Protein AF-A0A940LD48-F1 (afdb_monomer_lite)

pLDDT: mean 77.43, std 10.36, range [52.34, 91.88]

Foldseek 3Di:
DVVVVVVVVVVVVVVVVVVPDDDDDFDWDKDWDCVCVVQQWTKIKIWTDHDQKIKIKMWTAGHWDWDWDDDPNDIDIDTGTDTDIDIDMDGHPD

Sequence (94 aa):
MKKTGLLLSLLIACCAVFAQSGTTNPNIGIKWAPTGIVFGNISLQGEYNFGKNSLTAKIGFPFSKHQTFKFDDKDADFSMKAMSFLAGYRTYLS

Radius of gyration: 18.95 Å; chains: 1; bounding box: 42×34×52 Å

Structure (mmCIF, N/CA/C/O backbone):
data_AF-A0A940LD48-F1
#
_entry.id   AF-A0A940LD48-F1
#
loop_
_atom_site.group_PDB
_atom_site.id
_atom_site.type_symbol
_atom_site.label_atom_id
_atom_site.label_alt_id
_atom_site.label_comp_id
_atom_site.label_asym_id
_atom_site.label_entity_id
_atom_site.label_seq_id
_atom_site.pdbx_PDB_ins_code
_atom_site.Cartn_x
_atom_site.Cartn_y
_atom_site.Cartn_z
_atom_site.occupancy
_atom_site.B_iso_or_equiv
_atom_site.auth_seq_id
_atom_site.auth_comp_id
_atom_site.auth_asym_id
_atom_site.auth_atom_id
_atom_site.pdbx_PDB_model_num
ATOM 1 N N . MET A 1 1 ? 21.975 -25.562 -0.407 1.00 54.72 1 MET A N 1
ATOM 2 C CA . MET A 1 1 ? 20.810 -24.841 -0.976 1.00 54.72 1 MET A CA 1
ATOM 3 C C . MET A 1 1 ? 19.446 -25.322 -0.460 1.00 54.72 1 MET A C 1
ATOM 5 O O . MET A 1 1 ? 18.559 -24.496 -0.341 1.00 54.72 1 MET A O 1
ATOM 9 N N . LYS A 1 2 ? 19.237 -26.603 -0.100 1.00 58.22 2 LYS A N 1
ATOM 10 C CA . LYS A 1 2 ? 17.926 -27.076 0.417 1.00 58.22 2 LYS A CA 1
ATOM 11 C C . LYS A 1 2 ? 17.574 -26.574 1.834 1.00 58.22 2 LYS A C 1
ATOM 13 O O . LYS A 1 2 ? 16.418 -26.295 2.119 1.00 58.22 2 LYS A O 1
ATOM 18 N N . LYS A 1 3 ? 18.574 -26.412 2.713 1.00 65.12 3 LYS A N 1
ATOM 19 C CA . LYS A 1 3 ? 18.378 -25.999 4.120 1.00 65.12 3 LYS A CA 1
ATOM 20 C C . LYS A 1 3 ? 17.965 -24.528 4.279 1.00 65.12 3 LYS A C 1
ATOM 22 O O . LYS A 1 3 ? 17.215 -24.203 5.189 1.00 65.12 3 LYS A O 1
ATOM 27 N N . THR A 1 4 ? 18.416 -23.656 3.377 1.00 75.50 4 THR A N 1
ATOM 28 C CA . THR A 1 4 ? 18.083 -22.223 3.377 1.00 75.50 4 THR A CA 1
ATOM 29 C C . THR A 1 4 ? 16.636 -21.968 2.963 1.00 75.50 4 THR A C 1
ATOM 31 O O . THR A 1 4 ? 15.985 -21.118 3.558 1.00 75.50 4 THR A O 1
ATOM 34 N N . GLY A 1 5 ? 16.105 -22.746 2.011 1.00 75.38 5 GLY A N 1
ATOM 35 C CA . GLY A 1 5 ? 14.688 -22.677 1.636 1.00 75.38 5 GLY A CA 1
ATOM 36 C C . GLY A 1 5 ? 13.763 -23.062 2.792 1.00 75.38 5 GLY A C 1
ATOM 37 O O . GLY A 1 5 ? 12.800 -22.354 3.057 1.00 75.38 5 GLY A O 1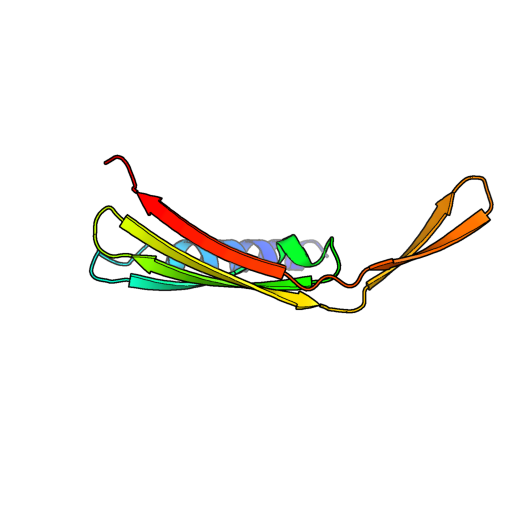
ATOM 38 N N . LEU A 1 6 ? 14.119 -24.120 3.533 1.00 78.50 6 LEU A N 1
ATOM 39 C CA . LEU A 1 6 ? 13.351 -24.583 4.691 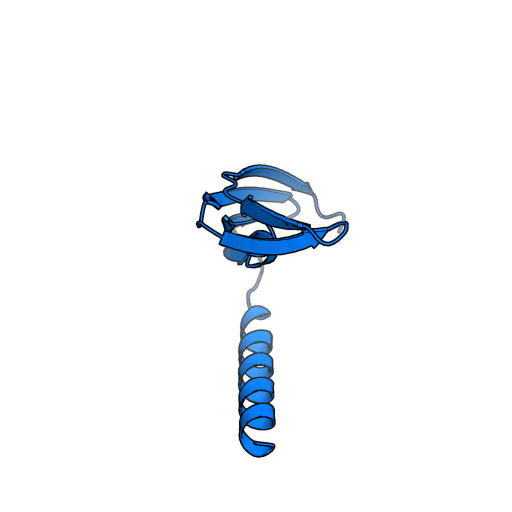1.00 78.50 6 LEU A CA 1
ATOM 40 C C . LEU A 1 6 ? 13.306 -23.535 5.818 1.00 78.50 6 LEU A C 1
ATOM 42 O O . LEU A 1 6 ? 12.247 -23.280 6.387 1.00 78.50 6 LEU A O 1
ATOM 46 N N . LEU A 1 7 ? 14.441 -22.886 6.093 1.00 78.62 7 LEU A N 1
ATOM 47 C CA . LEU A 1 7 ? 14.558 -21.806 7.080 1.00 78.62 7 LEU A CA 1
ATOM 48 C C . LEU A 1 7 ? 13.716 -20.581 6.699 1.00 78.62 7 LEU A C 1
ATOM 50 O O . LEU A 1 7 ? 13.023 -20.023 7.547 1.00 78.62 7 LEU A O 1
ATOM 54 N N . LEU A 1 8 ? 13.724 -20.205 5.417 1.00 79.56 8 LEU A N 1
ATOM 55 C CA . LEU A 1 8 ? 12.934 -19.084 4.911 1.00 79.56 8 LEU A CA 1
ATOM 56 C C . LEU A 1 8 ? 11.426 -19.369 4.996 1.00 79.56 8 LEU A C 1
ATOM 58 O O . LEU A 1 8 ? 10.663 -18.506 5.424 1.00 79.56 8 LEU A O 1
ATOM 62 N N . SER A 1 9 ? 10.996 -20.590 4.661 1.00 77.50 9 SER A N 1
ATOM 63 C CA . SER A 1 9 ? 9.593 -20.995 4.822 1.00 77.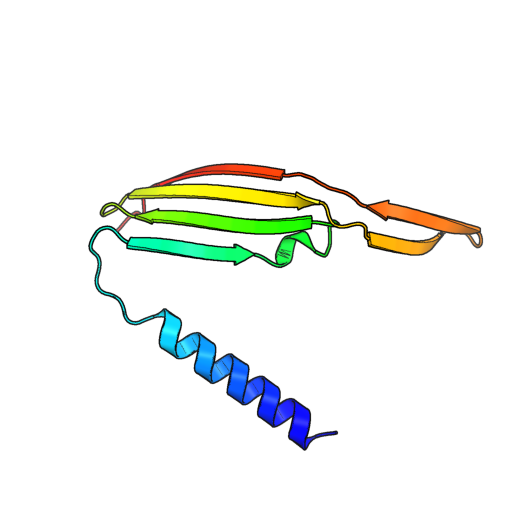50 9 SER A CA 1
ATOM 64 C C . SER A 1 9 ? 9.150 -21.030 6.286 1.00 77.50 9 SER A C 1
ATOM 66 O O . SER A 1 9 ? 8.026 -20.632 6.584 1.00 77.50 9 SER A O 1
ATOM 68 N N . LEU A 1 10 ? 10.029 -21.443 7.208 1.00 78.44 10 LEU A N 1
ATOM 69 C CA . LEU A 1 10 ? 9.731 -21.447 8.644 1.00 78.44 10 LEU A CA 1
ATOM 70 C C . LEU A 1 10 ? 9.567 -20.022 9.189 1.00 78.44 10 LEU A C 1
ATOM 72 O O . LEU A 1 10 ? 8.650 -19.756 9.962 1.00 78.44 10 LEU A O 1
ATOM 76 N N . LEU A 1 11 ? 10.421 -19.097 8.741 1.00 77.44 11 LEU A N 1
ATOM 77 C CA . LEU A 1 11 ? 10.358 -17.686 9.120 1.00 77.44 11 LEU A CA 1
ATOM 78 C C . LEU A 1 11 ? 9.035 -17.042 8.672 1.00 77.44 11 LEU A C 1
ATOM 80 O O . LEU A 1 11 ? 8.373 -16.375 9.465 1.00 77.44 11 LEU A O 1
ATOM 84 N N . ILE A 1 12 ? 8.616 -17.291 7.426 1.00 77.00 12 ILE A N 1
ATOM 85 C CA . ILE A 1 12 ? 7.349 -16.778 6.878 1.00 77.00 12 ILE A CA 1
ATOM 86 C C . ILE A 1 12 ? 6.150 -17.343 7.651 1.00 77.00 12 ILE A C 1
ATOM 88 O O . ILE A 1 12 ? 5.231 -16.595 7.988 1.00 77.00 12 ILE A O 1
ATOM 92 N N . ALA A 1 13 ? 6.172 -18.640 7.972 1.00 72.25 13 ALA A N 1
ATOM 93 C CA . ALA A 1 13 ? 5.113 -19.282 8.745 1.00 72.25 13 ALA A CA 1
ATOM 94 C C . ALA A 1 13 ? 4.996 -18.691 10.162 1.00 72.25 13 ALA A C 1
ATOM 96 O O . ALA A 1 13 ? 3.888 -18.392 10.604 1.00 72.25 13 ALA A O 1
ATOM 97 N N . CYS A 1 14 ? 6.117 -18.443 10.848 1.00 67.81 14 CYS A N 1
ATOM 98 C CA . CYS A 1 14 ? 6.111 -17.795 12.161 1.00 67.81 14 CYS A CA 1
ATOM 99 C C . CYS A 1 14 ? 5.520 -16.379 12.112 1.00 67.81 14 CYS A C 1
ATOM 101 O O . CYS A 1 14 ? 4.685 -16.044 12.949 1.00 67.81 14 CYS A O 1
ATOM 103 N N . CYS A 1 15 ? 5.887 -15.557 11.125 1.00 65.75 15 CYS A N 1
ATOM 104 C CA . CYS A 1 15 ? 5.357 -14.194 11.005 1.00 65.75 15 CYS A CA 1
ATOM 105 C C . CYS A 1 15 ? 3.841 -14.151 10.740 1.00 65.75 15 CYS A C 1
ATOM 107 O O . CYS A 1 15 ? 3.177 -13.209 11.171 1.00 65.75 15 CYS A O 1
ATOM 109 N N . ALA A 1 16 ? 3.280 -15.159 10.063 1.00 62.59 16 ALA A N 1
ATOM 110 C CA . ALA A 1 16 ? 1.850 -15.219 9.761 1.00 62.59 16 ALA A CA 1
ATOM 111 C C . ALA A 1 16 ? 0.976 -15.495 11.001 1.00 62.59 16 ALA A C 1
ATOM 113 O O . ALA A 1 16 ? -0.147 -14.998 11.078 1.00 62.59 16 ALA A O 1
ATOM 114 N N . VAL A 1 17 ? 1.487 -16.246 11.985 1.00 60.81 17 VAL A N 1
ATOM 115 C CA . VAL A 1 17 ? 0.731 -16.620 13.197 1.00 60.81 17 VAL A CA 1
ATOM 116 C C . VAL A 1 17 ? 0.568 -15.434 14.155 1.00 60.81 17 VAL A C 1
ATOM 118 O O . VAL A 1 17 ? -0.503 -15.246 14.729 1.00 60.81 17 VAL A O 1
ATOM 121 N N . PHE A 1 18 ? 1.581 -14.571 14.277 1.00 56.69 18 PHE A N 1
ATOM 122 C CA . PHE A 1 18 ? 1.517 -13.385 15.144 1.00 56.69 18 PHE A CA 1
ATOM 123 C C . PHE A 1 18 ? 0.570 -12.285 14.636 1.00 56.69 18 PHE A C 1
ATOM 125 O O . PHE A 1 18 ? 0.244 -11.368 15.385 1.00 56.69 18 PHE A O 1
ATOM 132 N N . ALA A 1 19 ? 0.091 -12.369 13.392 1.00 59.16 19 ALA A N 1
ATOM 133 C CA . ALA A 1 19 ? -0.781 -11.354 12.805 1.00 59.16 19 ALA A CA 1
ATOM 134 C C . ALA A 1 19 ? -2.269 -11.492 13.193 1.00 59.16 19 ALA A C 1
ATOM 136 O O . ALA A 1 19 ? -3.043 -10.581 12.905 1.00 59.16 19 ALA A O 1
ATOM 137 N N . GLN A 1 20 ? -2.693 -12.606 13.809 1.00 57.22 20 GLN A N 1
ATOM 138 C CA . GLN A 1 20 ? -4.123 -12.925 13.988 1.00 57.22 20 GLN A CA 1
ATOM 139 C C . GLN A 1 20 ? -4.669 -12.772 15.416 1.00 57.22 20 GLN A C 1
ATOM 141 O O . GLN A 1 20 ? -5.868 -12.938 15.625 1.00 57.22 20 GLN A O 1
ATOM 146 N N . SER A 1 21 ? -3.842 -12.431 16.405 1.00 52.34 21 SER A N 1
ATOM 147 C CA . SER A 1 21 ? -4.297 -12.319 17.797 1.00 52.34 21 SER A CA 1
ATOM 148 C C . SER A 1 21 ? -4.465 -10.858 18.219 1.00 52.34 21 SER A C 1
ATOM 150 O O . SER A 1 21 ? -3.548 -10.262 18.780 1.00 52.34 21 SER A O 1
ATOM 152 N N . GLY A 1 22 ? -5.644 -10.280 17.977 1.00 56.28 22 GLY A N 1
ATOM 153 C CA . GLY A 1 22 ? -5.999 -8.955 18.493 1.00 56.28 22 GLY A CA 1
ATOM 154 C C . GLY A 1 22 ? -7.500 -8.687 18.450 1.00 56.28 22 GLY A C 1
ATOM 155 O O . GLY A 1 22 ? -8.068 -8.460 17.385 1.00 56.28 22 GLY A O 1
ATOM 156 N N . THR A 1 23 ? -8.135 -8.721 19.619 1.00 54.94 23 THR A N 1
ATOM 157 C CA . THR A 1 23 ? -9.551 -8.423 19.853 1.00 54.94 23 THR A CA 1
ATOM 158 C C . THR A 1 23 ? -9.935 -7.003 19.415 1.00 54.94 23 THR A C 1
ATOM 160 O O . THR A 1 23 ? -9.213 -6.030 19.619 1.00 54.94 23 THR A O 1
ATOM 163 N N . THR A 1 24 ? -11.112 -6.909 18.797 1.00 58.06 24 THR A N 1
ATOM 164 C CA . THR A 1 24 ? -11.752 -5.741 18.177 1.00 58.06 24 THR A CA 1
ATOM 165 C C . THR A 1 24 ? -12.088 -4.612 19.163 1.00 58.06 24 THR A C 1
ATOM 167 O O . THR A 1 24 ? -13.107 -4.645 19.844 1.00 58.06 24 THR A O 1
ATOM 170 N N . ASN A 1 25 ? -11.242 -3.586 19.174 1.00 55.56 25 ASN A N 1
ATOM 171 C CA . ASN A 1 25 ? -11.457 -2.196 19.612 1.00 55.56 25 ASN A CA 1
ATOM 172 C C . ASN A 1 25 ? -10.549 -1.318 18.728 1.00 55.56 25 ASN A C 1
ATOM 174 O O . ASN A 1 25 ? -9.622 -1.900 18.158 1.00 55.56 25 ASN A O 1
ATOM 178 N N . PRO A 1 26 ? -10.820 -0.009 18.506 1.00 58.97 26 PRO A N 1
ATOM 179 C CA . PRO A 1 26 ? -10.411 0.691 17.289 1.00 58.97 26 PRO A CA 1
ATOM 180 C C . PRO A 1 26 ? -8.968 0.393 16.903 1.00 58.97 26 PRO A C 1
ATOM 182 O O . PRO A 1 26 ? -8.022 0.789 17.579 1.00 58.97 26 PRO A O 1
ATOM 185 N N . ASN A 1 27 ? -8.830 -0.403 15.846 1.00 73.81 27 ASN A N 1
ATOM 186 C CA . ASN A 1 27 ? -7.572 -1.043 15.509 1.00 73.81 27 ASN A CA 1
ATOM 187 C C . ASN A 1 27 ? -6.975 -0.287 14.328 1.00 73.81 27 ASN A C 1
ATOM 189 O O . ASN A 1 27 ? -7.529 -0.324 13.221 1.00 73.81 27 ASN A O 1
ATOM 193 N N . ILE A 1 28 ? -5.890 0.437 14.603 1.00 81.81 28 ILE A N 1
ATOM 194 C CA . ILE A 1 28 ? -5.053 1.066 13.587 1.00 81.81 2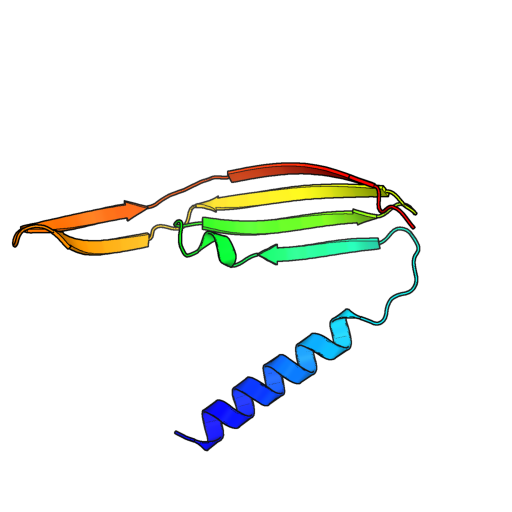8 ILE A CA 1
ATOM 195 C C . ILE A 1 28 ? -4.058 0.012 13.111 1.00 81.81 28 ILE A C 1
ATOM 197 O O . ILE A 1 28 ? -3.126 -0.352 13.824 1.00 81.81 28 ILE A O 1
ATOM 201 N N . GLY A 1 29 ? -4.253 -0.463 11.886 1.00 81.50 29 GLY A N 1
ATOM 202 C CA . GLY A 1 29 ? -3.329 -1.362 11.213 1.00 81.50 29 GLY A CA 1
ATOM 203 C C . GLY A 1 29 ? -2.484 -0.606 10.199 1.00 81.50 29 GLY A C 1
ATOM 204 O O . GLY A 1 29 ? -3.026 0.083 9.338 1.00 81.50 29 GLY A O 1
ATOM 205 N N . ILE A 1 30 ? -1.165 -0.777 10.251 1.00 83.69 30 ILE A N 1
ATOM 206 C CA . ILE A 1 30 ? -0.260 -0.352 9.179 1.00 83.69 30 ILE A CA 1
ATOM 207 C C . ILE A 1 30 ? 0.210 -1.604 8.442 1.00 83.69 30 ILE A C 1
ATOM 209 O O . ILE A 1 30 ? 0.777 -2.520 9.033 1.00 83.69 30 ILE A O 1
ATOM 213 N N . LYS A 1 31 ? -0.046 -1.650 7.137 1.00 85.31 31 LYS A N 1
ATOM 214 C CA . LYS A 1 31 ? 0.260 -2.760 6.238 1.00 85.31 31 LYS A CA 1
ATOM 215 C C . LYS A 1 31 ? 1.221 -2.266 5.164 1.00 85.31 31 LYS A C 1
ATOM 217 O O . LYS A 1 31 ? 0.937 -1.308 4.447 1.00 85.31 31 LYS A O 1
ATOM 222 N N . TRP A 1 32 ? 2.362 -2.929 5.029 1.00 83.50 32 TRP A N 1
ATOM 223 C CA . TRP A 1 32 ? 3.225 -2.759 3.865 1.00 83.50 32 TRP A CA 1
ATOM 224 C C . TRP A 1 32 ? 2.654 -3.601 2.716 1.00 83.50 32 TRP A C 1
ATOM 226 O O . TRP A 1 32 ? 2.246 -4.744 2.914 1.00 83.50 32 TRP A O 1
ATOM 236 N N . ALA A 1 33 ? 2.576 -3.032 1.515 1.00 77.75 33 ALA A N 1
ATOM 237 C CA . ALA A 1 33 ? 2.008 -3.687 0.343 1.00 77.75 33 ALA A CA 1
ATOM 238 C C . ALA A 1 33 ? 3.054 -3.720 -0.789 1.00 77.75 33 ALA A C 1
ATOM 240 O O . ALA A 1 33 ? 3.197 -2.742 -1.535 1.00 77.75 33 ALA A O 1
ATOM 241 N N . PRO A 1 34 ? 3.784 -4.843 -0.952 1.00 73.25 34 PRO A N 1
ATOM 242 C CA . PRO A 1 34 ? 4.836 -4.977 -1.963 1.00 73.25 34 PRO A CA 1
ATOM 243 C C . PRO A 1 34 ? 4.292 -5.181 -3.377 1.00 73.25 34 PRO A C 1
ATOM 245 O O . PRO A 1 34 ? 5.054 -5.171 -4.337 1.00 73.25 34 PRO A O 1
ATOM 248 N N . THR A 1 35 ? 2.975 -5.342 -3.535 1.00 73.25 35 THR A N 1
ATOM 249 C CA . THR A 1 35 ? 2.324 -5.550 -4.837 1.00 73.25 35 THR A CA 1
ATOM 250 C C . THR A 1 35 ? 2.594 -4.411 -5.825 1.00 73.25 35 THR A C 1
ATOM 252 O O . THR A 1 35 ? 2.529 -4.614 -7.032 1.00 73.25 35 THR A O 1
ATOM 255 N N . GLY A 1 36 ? 2.922 -3.217 -5.324 1.00 71.62 36 GLY A N 1
ATOM 256 C CA . GLY A 1 36 ? 3.310 -2.067 -6.134 1.00 71.62 36 GLY A CA 1
ATOM 257 C C . GLY A 1 36 ? 4.673 -2.190 -6.819 1.00 71.62 36 GLY A C 1
ATOM 258 O O . GLY A 1 36 ? 4.903 -1.511 -7.819 1.00 71.62 36 GLY A O 1
ATOM 259 N N . ILE A 1 37 ?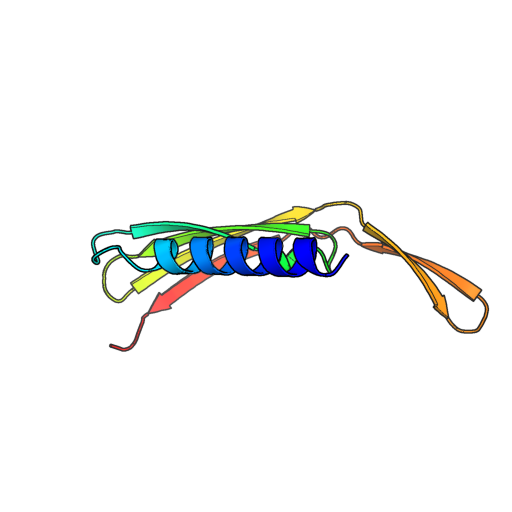 5.572 -3.055 -6.325 1.00 79.50 37 ILE A N 1
ATOM 260 C CA . ILE A 1 37 ? 6.971 -3.125 -6.789 1.00 79.50 37 ILE A CA 1
ATOM 261 C C . ILE A 1 37 ? 7.021 -3.542 -8.259 1.00 79.50 37 ILE A C 1
ATOM 263 O O . ILE A 1 37 ? 7.826 -3.025 -9.033 1.00 79.50 37 ILE A O 1
ATOM 267 N N . VAL A 1 38 ? 6.100 -4.421 -8.665 1.00 75.38 38 VAL A N 1
ATOM 268 C CA . VAL A 1 38 ? 5.919 -4.833 -10.064 1.00 75.38 38 VAL A CA 1
ATOM 269 C C . VAL A 1 38 ? 5.711 -3.619 -10.973 1.00 75.38 38 VAL A C 1
ATOM 271 O O . VAL A 1 38 ? 6.272 -3.581 -12.066 1.00 75.38 38 VAL A O 1
ATOM 274 N N . PHE A 1 39 ? 4.986 -2.614 -10.479 1.00 75.94 39 PHE A N 1
ATOM 275 C CA . PHE A 1 39 ? 4.622 -1.381 -11.174 1.00 75.94 39 PHE A CA 1
ATOM 276 C C . PHE A 1 39 ? 5.545 -0.191 -10.846 1.00 75.94 39 PHE A C 1
ATOM 278 O O . PHE A 1 39 ? 5.189 0.952 -11.128 1.00 75.94 39 PHE A O 1
ATOM 285 N N . GLY A 1 40 ? 6.713 -0.424 -10.235 1.00 78.06 40 GLY A N 1
ATOM 286 C CA . GLY A 1 40 ? 7.668 0.644 -9.912 1.00 78.06 40 GLY A CA 1
ATOM 287 C C . GLY A 1 40 ? 7.233 1.536 -8.744 1.00 78.06 40 GLY A C 1
ATOM 288 O O . GLY A 1 40 ? 7.467 2.748 -8.762 1.00 78.06 40 GLY A O 1
ATOM 289 N N . ASN A 1 41 ? 6.557 0.972 -7.736 1.00 84.00 41 ASN A N 1
ATOM 290 C CA . ASN A 1 41 ? 6.231 1.691 -6.505 1.00 84.00 41 ASN A CA 1
ATOM 291 C C . ASN A 1 41 ? 6.290 0.815 -5.247 1.00 84.00 41 ASN A C 1
ATOM 293 O O . ASN A 1 41 ? 6.112 -0.394 -5.295 1.00 84.00 41 ASN A O 1
ATOM 297 N N . ILE A 1 42 ? 6.536 1.424 -4.094 1.00 86.06 42 ILE A N 1
ATOM 298 C CA . ILE A 1 42 ? 6.437 0.773 -2.786 1.00 86.06 42 ILE A CA 1
ATOM 299 C C . ILE A 1 42 ? 5.265 1.412 -2.069 1.00 86.06 42 ILE A C 1
ATOM 301 O O . ILE A 1 42 ? 5.212 2.635 -1.951 1.00 86.06 42 ILE A O 1
ATOM 305 N N . SER A 1 43 ? 4.322 0.599 -1.596 1.00 87.00 43 SER A N 1
ATOM 306 C CA . SER A 1 43 ? 3.093 1.123 -1.011 1.00 87.00 43 SER A CA 1
ATOM 307 C C . SER A 1 43 ? 2.927 0.788 0.463 1.00 87.00 43 SER A C 1
ATOM 309 O O . SER A 1 43 ? 3.195 -0.332 0.898 1.00 87.00 43 SER A O 1
ATOM 311 N N . LEU A 1 44 ? 2.468 1.781 1.219 1.00 88.69 44 LEU A N 1
ATOM 312 C CA . LEU A 1 44 ? 2.108 1.695 2.626 1.00 88.69 44 LEU A CA 1
ATOM 313 C C . LEU A 1 44 ? 0.609 1.956 2.755 1.00 88.69 44 LEU A C 1
ATOM 315 O O . LEU A 1 44 ? 0.085 2.884 2.141 1.00 88.69 44 LEU A O 1
ATOM 319 N N . GLN A 1 45 ? -0.081 1.136 3.534 1.00 88.62 45 GLN A N 1
ATOM 320 C CA . GLN A 1 45 ? -1.518 1.215 3.747 1.00 88.62 45 GLN A CA 1
ATOM 321 C C . GLN A 1 45 ? -1.819 1.302 5.242 1.00 88.62 45 GLN A C 1
ATOM 323 O O . GLN A 1 45 ? -1.452 0.410 5.995 1.00 88.62 45 GLN A O 1
ATOM 328 N N . GLY A 1 46 ? -2.503 2.357 5.663 1.00 88.94 46 GLY A N 1
ATOM 329 C CA . GLY A 1 46 ? -3.138 2.459 6.970 1.00 88.94 46 GLY A CA 1
ATOM 330 C C . GLY A 1 46 ? -4.608 2.058 6.881 1.00 88.94 46 GLY A C 1
ATOM 331 O O . GLY A 1 46 ? -5.302 2.442 5.939 1.00 88.94 46 GLY A O 1
ATOM 332 N N . GLU A 1 47 ? -5.091 1.304 7.859 1.00 87.31 47 GLU A N 1
ATOM 333 C CA . GLU A 1 47 ? -6.502 0.965 8.026 1.00 87.31 47 GLU A CA 1
ATOM 334 C C . GLU A 1 47 ? -6.933 1.292 9.458 1.00 87.31 47 GLU A C 1
ATOM 336 O O . GLU A 1 47 ? -6.292 0.865 10.415 1.00 87.31 47 GLU A O 1
ATOM 341 N N . TYR A 1 48 ? -8.012 2.055 9.599 1.00 87.62 48 TYR A N 1
ATOM 342 C CA . TYR A 1 48 ? -8.647 2.395 10.864 1.00 87.62 48 TYR A CA 1
ATOM 343 C C . TYR A 1 48 ? -10.002 1.698 10.948 1.00 87.62 48 TYR A C 1
ATOM 345 O O . TYR A 1 48 ? -10.911 2.007 10.176 1.00 87.62 48 TYR A O 1
ATOM 353 N N . ASN A 1 49 ? -10.135 0.754 11.876 1.00 85.12 49 ASN A N 1
ATOM 354 C CA . ASN A 1 49 ? -11.359 -0.022 12.077 1.00 85.12 49 ASN A CA 1
ATOM 355 C C . ASN A 1 49 ? -12.166 0.545 13.248 1.00 85.12 49 ASN A C 1
ATOM 357 O O . ASN A 1 49 ? -11.609 0.744 14.322 1.00 85.12 49 ASN A O 1
ATOM 361 N N . PHE A 1 50 ? -13.472 0.748 13.078 1.00 87.25 50 PHE A N 1
ATOM 362 C CA . PHE A 1 50 ? -14.374 1.285 14.108 1.00 87.25 50 PHE A CA 1
ATOM 363 C C . PHE A 1 50 ? -15.688 0.492 14.162 1.00 87.25 50 PHE A C 1
ATOM 365 O O . PHE A 1 50 ? -16.781 1.000 13.918 1.00 87.25 50 PHE A O 1
ATOM 372 N N . GLY A 1 51 ? -15.573 -0.800 14.478 1.00 84.00 51 GLY A N 1
ATOM 373 C CA . GLY A 1 51 ? -16.696 -1.736 14.532 1.00 84.00 51 GLY A CA 1
ATOM 374 C C . GLY A 1 51 ? -16.878 -2.462 13.201 1.00 84.00 51 GLY A C 1
ATOM 375 O O . GLY A 1 51 ? -15.952 -3.111 12.727 1.00 84.00 51 GLY A O 1
ATOM 376 N N . LYS A 1 52 ? -18.061 -2.350 12.585 1.00 83.94 52 LYS A N 1
ATOM 377 C CA . LYS A 1 52 ? -18.359 -2.970 11.275 1.00 83.94 52 LYS A CA 1
ATOM 378 C C . LYS A 1 52 ? -17.770 -2.205 10.089 1.00 83.94 52 LYS A C 1
ATOM 380 O O . LYS A 1 52 ? -17.865 -2.665 8.958 1.00 83.94 52 LYS A O 1
ATOM 385 N N . ASN A 1 53 ? -17.187 -1.040 10.336 1.00 86.50 53 ASN A N 1
ATOM 386 C CA . ASN A 1 53 ? -16.714 -0.129 9.307 1.00 86.50 53 ASN A CA 1
ATOM 387 C C . ASN A 1 53 ? -15.204 0.073 9.434 1.00 86.50 53 ASN A C 1
ATOM 389 O O . ASN A 1 53 ? -14.670 0.104 10.546 1.00 86.50 53 ASN A O 1
ATOM 393 N N . SER A 1 54 ? -14.528 0.247 8.303 1.00 86.50 54 SER A N 1
ATOM 394 C CA . SER A 1 54 ? -13.124 0.624 8.254 1.00 86.50 54 SER A CA 1
ATOM 395 C C . SER A 1 54 ? -12.864 1.726 7.234 1.00 86.50 54 SER A C 1
ATOM 397 O O . SER A 1 54 ? -13.475 1.790 6.166 1.00 86.50 54 SER A O 1
ATOM 399 N N . LEU A 1 55 ? -11.945 2.619 7.588 1.00 90.62 55 LEU A N 1
ATOM 400 C CA . LEU A 1 55 ? -11.367 3.621 6.703 1.00 90.62 55 LEU A CA 1
ATOM 401 C C . LEU A 1 55 ? -9.964 3.171 6.330 1.00 90.62 55 LEU A C 1
ATOM 403 O O . LEU A 1 55 ? -9.186 2.762 7.184 1.00 90.62 55 LEU A O 1
ATOM 407 N N . THR A 1 56 ? -9.631 3.245 5.053 1.00 90.81 56 THR A N 1
ATOM 408 C CA . THR A 1 56 ? -8.328 2.848 4.527 1.00 90.81 56 THR A CA 1
ATOM 409 C C . THR A 1 56 ? -7.705 4.017 3.790 1.00 90.81 56 THR A C 1
ATOM 411 O O . THR A 1 56 ? -8.373 4.667 2.991 1.00 90.81 56 THR A O 1
ATOM 414 N N . ALA A 1 57 ? -6.414 4.241 4.004 1.00 91.25 57 ALA A N 1
ATOM 415 C CA . ALA A 1 57 ? -5.590 5.144 3.215 1.00 91.25 57 ALA A CA 1
ATOM 416 C C . ALA A 1 57 ? -4.323 4.404 2.783 1.00 91.25 57 ALA A C 1
ATOM 418 O O . ALA A 1 57 ? -3.670 3.747 3.587 1.00 91.25 57 ALA A O 1
ATOM 419 N N . LYS A 1 58 ? -3.966 4.485 1.508 1.00 89.38 58 LYS A N 1
ATOM 420 C CA . LYS A 1 58 ? -2.805 3.831 0.915 1.00 89.38 58 LYS A CA 1
ATOM 421 C C . LYS A 1 58 ? -2.035 4.836 0.077 1.00 89.38 58 LYS A C 1
ATOM 423 O O . LYS A 1 58 ? -2.612 5.512 -0.767 1.00 89.38 58 LYS A O 1
ATOM 428 N N . ILE A 1 59 ? -0.728 4.889 0.292 1.00 89.69 59 ILE A N 1
ATOM 429 C CA . ILE A 1 59 ? 0.201 5.759 -0.424 1.00 89.69 59 ILE A CA 1
ATOM 430 C C . ILE A 1 59 ? 1.266 4.873 -1.059 1.00 89.69 59 ILE A C 1
ATOM 432 O O . ILE A 1 59 ? 1.888 4.063 -0.376 1.00 89.69 59 ILE A O 1
ATOM 436 N N . GLY A 1 60 ? 1.450 4.996 -2.366 1.00 87.75 60 GLY A N 1
ATOM 437 C CA . GLY A 1 60 ? 2.516 4.365 -3.129 1.00 87.75 60 GLY A CA 1
ATOM 438 C C . GLY A 1 60 ? 3.574 5.387 -3.503 1.00 87.75 60 GLY A C 1
ATOM 439 O O . GLY A 1 60 ? 3.294 6.320 -4.257 1.00 87.75 60 GLY A O 1
ATOM 440 N N . PHE A 1 61 ? 4.787 5.187 -2.998 1.00 87.19 61 PHE A N 1
ATOM 441 C CA . PHE A 1 61 ? 5.950 5.984 -3.346 1.00 87.19 61 PHE A CA 1
ATOM 442 C C . PHE A 1 61 ? 6.647 5.389 -4.569 1.00 87.19 61 PHE A C 1
ATOM 444 O O . PHE A 1 61 ? 6.917 4.185 -4.590 1.00 87.19 61 PHE A O 1
ATOM 451 N N . PRO A 1 62 ? 6.952 6.207 -5.585 1.00 83.94 62 PRO A N 1
ATOM 452 C CA . PRO A 1 62 ? 7.620 5.728 -6.780 1.00 83.94 62 PRO A CA 1
ATOM 453 C C . PRO A 1 62 ? 9.044 5.260 -6.469 1.00 83.94 62 PRO A C 1
ATOM 455 O O . PRO A 1 62 ? 9.806 5.965 -5.809 1.00 83.94 62 PRO A O 1
ATOM 458 N N . PHE A 1 63 ? 9.426 4.116 -7.027 1.00 84.50 63 PHE A N 1
ATOM 459 C CA . PHE A 1 63 ? 10.802 3.627 -7.039 1.00 84.50 63 PHE A CA 1
ATOM 460 C C . PHE A 1 63 ? 11.198 3.331 -8.486 1.00 84.50 63 PHE A C 1
ATOM 462 O O . PHE A 1 63 ? 10.422 2.720 -9.219 1.00 84.50 63 PHE A O 1
ATOM 469 N N . SER A 1 64 ? 12.379 3.781 -8.916 1.00 77.50 64 SER A N 1
ATOM 470 C CA . SER A 1 64 ? 12.824 3.577 -10.298 1.00 77.50 64 SER A CA 1
ATOM 471 C C . SER A 1 64 ? 13.082 2.101 -10.567 1.00 77.50 64 SER A C 1
ATOM 473 O O . SER A 1 64 ? 14.013 1.515 -10.017 1.00 77.50 64 SER A O 1
ATOM 475 N N . LYS A 1 65 ? 12.281 1.516 -11.458 1.00 75.94 65 LYS A N 1
ATOM 476 C CA . LYS A 1 65 ? 12.520 0.184 -12.005 1.00 75.94 65 LYS A CA 1
ATOM 477 C C . LYS A 1 65 ? 12.841 0.314 -13.491 1.00 75.94 65 LYS A C 1
ATOM 479 O O . LYS A 1 65 ? 11.991 0.739 -14.271 1.00 75.94 65 LYS A O 1
ATOM 484 N N . HIS A 1 66 ? 14.057 -0.077 -13.858 1.00 77.19 66 HIS A N 1
ATOM 485 C CA . HIS A 1 66 ? 14.455 -0.266 -15.249 1.00 77.19 66 HIS A CA 1
ATOM 486 C C . HIS A 1 66 ? 14.226 -1.727 -15.623 1.00 77.19 66 HIS A C 1
ATOM 488 O O . HIS A 1 66 ? 14.714 -2.627 -14.936 1.00 77.19 66 HIS A O 1
ATOM 494 N N . GLN A 1 67 ? 13.450 -1.967 -16.675 1.00 70.62 67 GLN A N 1
ATOM 495 C CA . GLN A 1 67 ? 13.232 -3.300 -17.215 1.00 70.62 67 GLN A CA 1
ATOM 496 C C . GLN A 1 67 ? 13.448 -3.253 -18.726 1.00 70.62 67 GLN A C 1
ATOM 498 O O . GLN A 1 67 ? 12.690 -2.610 -19.447 1.00 70.62 67 GLN A O 1
ATOM 503 N N . THR A 1 68 ? 14.484 -3.944 -19.185 1.00 76.31 68 THR A N 1
ATOM 504 C CA . THR A 1 68 ? 14.752 -4.150 -20.608 1.00 76.31 68 THR A CA 1
ATOM 505 C C . THR A 1 68 ? 14.078 -5.446 -21.029 1.00 76.31 68 THR A C 1
ATOM 507 O O . THR A 1 68 ? 14.248 -6.480 -20.376 1.00 76.31 68 THR A O 1
ATOM 510 N N . PHE A 1 69 ? 13.293 -5.408 -22.100 1.00 77.69 69 PHE A N 1
ATOM 511 C CA . PHE A 1 69 ? 12.786 -6.618 -22.739 1.00 77.69 69 PHE A CA 1
ATOM 512 C C . PHE A 1 69 ? 12.980 -6.533 -24.246 1.00 77.69 69 PHE A C 1
ATOM 514 O O . PHE A 1 69 ? 12.910 -5.459 -24.838 1.00 77.69 69 PHE A O 1
ATOM 521 N N . LYS A 1 70 ? 13.229 -7.685 -24.869 1.00 76.94 70 LYS A N 1
ATOM 522 C CA . LYS A 1 70 ? 13.285 -7.779 -26.323 1.00 76.94 70 LYS A CA 1
ATOM 523 C C . LYS A 1 70 ? 11.873 -7.821 -26.885 1.00 76.94 70 LYS A C 1
ATOM 525 O O . LYS A 1 70 ? 11.105 -8.721 -26.546 1.00 76.94 70 LYS A O 1
ATOM 530 N N . PHE A 1 71 ? 11.548 -6.866 -27.745 1.00 75.19 71 PHE A N 1
ATOM 531 C CA . PHE A 1 71 ? 10.319 -6.865 -28.528 1.00 75.19 71 PHE A CA 1
ATOM 532 C C . PHE A 1 71 ? 10.694 -6.708 -29.999 1.00 75.19 71 PHE A C 1
ATOM 534 O O . PHE A 1 71 ? 11.305 -5.711 -30.371 1.00 75.19 71 PHE A O 1
ATOM 541 N N . ASP A 1 72 ? 10.349 -7.703 -30.818 1.00 81.38 72 ASP A N 1
ATOM 542 C CA . ASP A 1 72 ? 10.614 -7.695 -32.265 1.00 81.38 72 ASP A CA 1
ATOM 543 C C . ASP A 1 72 ? 12.107 -7.496 -32.620 1.00 81.38 72 ASP A C 1
ATOM 545 O O . ASP A 1 72 ? 12.485 -6.605 -33.377 1.00 81.38 72 ASP A O 1
ATOM 549 N N . ASP A 1 73 ? 12.976 -8.286 -31.973 1.00 76.31 73 ASP A N 1
ATOM 550 C CA . ASP A 1 73 ? 14.449 -8.254 -32.088 1.00 76.31 73 ASP A CA 1
ATOM 551 C C . ASP A 1 73 ? 15.140 -6.914 -31.781 1.00 76.31 73 ASP A C 1
ATOM 553 O O . ASP A 1 73 ? 16.361 -6.786 -31.909 1.00 76.31 73 ASP A O 1
ATOM 557 N N . LYS A 1 74 ? 14.385 -5.935 -31.280 1.00 74.50 74 LYS A N 1
ATOM 558 C CA . LYS A 1 74 ? 14.894 -4.661 -30.776 1.00 74.50 74 LYS A CA 1
ATOM 559 C C . LYS A 1 74 ? 14.846 -4.661 -29.254 1.00 74.50 74 LYS A C 1
ATOM 561 O O . LYS A 1 74 ? 13.881 -5.125 -28.640 1.00 74.50 74 LYS A O 1
ATOM 566 N N . ASP A 1 75 ? 15.904 -4.141 -28.646 1.00 78.50 75 ASP A N 1
ATOM 567 C CA . ASP A 1 75 ? 15.929 -3.905 -27.208 1.00 78.50 75 ASP A CA 1
ATOM 568 C C . ASP A 1 75 ? 15.017 -2.714 -26.904 1.00 78.50 75 ASP A C 1
ATOM 570 O O . ASP A 1 75 ? 15.192 -1.621 -27.449 1.00 78.50 75 ASP A O 1
ATOM 574 N N . ALA A 1 76 ? 14.001 -2.945 -26.075 1.00 72.00 76 ALA A N 1
ATOM 575 C CA . 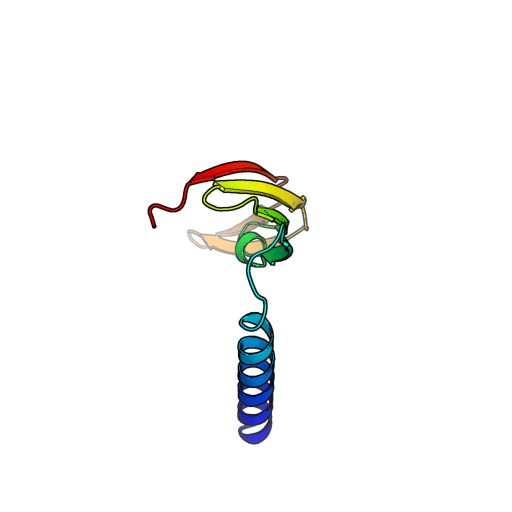ALA A 1 76 ? 13.093 -1.908 -25.625 1.00 72.00 76 ALA A CA 1
ATOM 576 C C . ALA A 1 76 ? 13.313 -1.660 -24.129 1.00 72.00 76 ALA A C 1
ATOM 578 O O . ALA A 1 76 ? 13.095 -2.541 -23.290 1.00 72.00 76 ALA A O 1
ATOM 579 N N . ASP A 1 77 ? 13.749 -0.445 -23.804 1.00 77.19 77 ASP A N 1
ATOM 580 C CA . ASP A 1 77 ? 13.988 -0.008 -22.434 1.00 77.19 77 ASP A CA 1
ATOM 581 C C . ASP A 1 77 ? 12.738 0.651 -21.855 1.00 77.19 77 ASP A C 1
ATOM 583 O O . ASP A 1 77 ? 12.295 1.707 -22.311 1.00 77.19 77 ASP A O 1
ATOM 587 N N . PHE A 1 78 ? 12.182 0.048 -20.804 1.00 73.00 78 PHE A N 1
ATOM 588 C CA . PHE A 1 78 ? 11.043 0.599 -20.081 1.00 73.00 78 PHE A CA 1
ATOM 589 C C . PHE A 1 78 ? 11.464 1.068 -18.689 1.00 73.00 78 PHE A C 1
ATOM 591 O O . PHE A 1 78 ? 11.978 0.302 -17.870 1.00 73.00 78 PHE A O 1
ATOM 598 N N . SER A 1 79 ? 11.212 2.349 -18.413 1.00 79.19 79 SER A N 1
ATOM 599 C CA . SER A 1 79 ? 11.353 2.947 -17.085 1.00 79.19 79 SER A CA 1
ATOM 600 C C . SER A 1 79 ? 9.970 3.114 -16.467 1.00 79.19 79 SER A C 1
ATOM 602 O O . SER A 1 79 ? 9.141 3.872 -16.972 1.00 79.19 79 SER A O 1
ATOM 604 N N . MET A 1 80 ? 9.704 2.382 -15.386 1.00 74.12 80 MET A N 1
ATOM 605 C CA . MET A 1 80 ? 8.426 2.436 -14.678 1.00 74.12 80 MET A CA 1
ATOM 606 C C . MET A 1 80 ? 8.597 3.187 -13.360 1.00 74.12 80 MET A C 1
ATOM 608 O O . MET A 1 80 ? 9.384 2.784 -12.501 1.00 74.12 80 MET A O 1
ATOM 612 N N . LYS A 1 81 ? 7.837 4.273 -13.198 1.00 79.94 81 LYS A N 1
ATOM 613 C CA . LYS A 1 81 ? 7.804 5.095 -11.986 1.00 79.94 81 LYS A CA 1
ATOM 614 C C . LYS A 1 81 ? 6.369 5.547 -11.727 1.00 79.94 81 LYS A C 1
ATOM 616 O O . LYS A 1 81 ? 5.845 6.374 -12.467 1.00 79.94 81 LYS A O 1
ATOM 621 N N . ALA A 1 82 ? 5.738 5.014 -10.683 1.00 80.19 82 ALA A N 1
ATOM 622 C CA . ALA A 1 82 ? 4.338 5.309 -10.381 1.00 80.19 82 ALA A CA 1
ATOM 623 C C . ALA A 1 82 ? 4.175 5.845 -8.954 1.00 80.19 82 ALA A C 1
ATOM 625 O O . ALA A 1 82 ? 4.555 5.191 -7.989 1.00 80.19 82 ALA A O 1
ATOM 626 N N . MET A 1 83 ? 3.580 7.026 -8.805 1.00 86.12 83 MET A N 1
ATOM 627 C CA . MET A 1 83 ? 3.036 7.468 -7.519 1.00 86.12 83 MET A CA 1
ATOM 628 C C . MET A 1 83 ? 1.561 7.074 -7.468 1.00 86.12 83 MET A C 1
ATOM 630 O O . MET A 1 83 ? 0.863 7.184 -8.473 1.00 86.12 83 MET A O 1
ATOM 634 N N . SER A 1 84 ? 1.078 6.597 -6.323 1.00 83.62 84 SER A N 1
ATOM 635 C CA . SER A 1 84 ? -0.343 6.266 -6.166 1.00 83.62 84 SER A CA 1
ATOM 636 C C . SER A 1 84 ? -0.878 6.703 -4.812 1.00 83.62 84 SER A C 1
ATOM 638 O O . SER A 1 84 ? -0.164 6.702 -3.812 1.00 83.62 84 SER A O 1
ATOM 640 N N . PHE A 1 85 ? -2.151 7.077 -4.784 1.00 89.50 85 PHE A N 1
ATOM 641 C CA . PHE A 1 85 ? -2.889 7.368 -3.566 1.00 89.50 85 PHE A CA 1
ATOM 642 C C . PHE A 1 85 ? -4.263 6.715 -3.670 1.00 89.50 85 PHE A C 1
ATOM 644 O O . PHE A 1 85 ? -4.916 6.809 -4.708 1.00 89.50 85 PHE A O 1
ATOM 651 N N . LEU A 1 86 ? -4.694 6.036 -2.613 1.00 89.38 86 LEU A N 1
ATOM 652 C CA . LEU A 1 86 ? -6.002 5.400 -2.539 1.00 89.38 86 LEU A CA 1
ATOM 653 C C . LEU A 1 86 ? -6.575 5.614 -1.146 1.00 89.38 86 LEU A C 1
ATOM 655 O O . LEU A 1 86 ? -5.947 5.256 -0.157 1.00 89.38 86 LEU A O 1
ATOM 659 N N . ALA A 1 87 ? -7.787 6.146 -1.077 1.00 91.88 87 ALA A N 1
ATOM 660 C CA . ALA A 1 87 ? -8.578 6.189 0.141 1.00 91.88 87 ALA A CA 1
ATOM 661 C C . ALA A 1 87 ? -9.869 5.395 -0.076 1.00 91.88 87 ALA A C 1
ATOM 663 O O . ALA A 1 87 ? -10.377 5.327 -1.195 1.00 91.88 87 ALA A O 1
ATOM 664 N N . GLY A 1 88 ? -10.388 4.768 0.973 1.00 90.94 88 GLY A N 1
ATOM 665 C CA . GLY A 1 88 ? -11.587 3.949 0.868 1.00 90.94 88 GLY A CA 1
ATOM 666 C C . GLY A 1 88 ? -12.303 3.776 2.194 1.00 90.94 88 GLY A C 1
ATOM 667 O O . GLY A 1 88 ? -11.701 3.869 3.261 1.00 90.94 88 GLY A O 1
ATOM 668 N N . TYR A 1 89 ? -13.595 3.494 2.098 1.00 91.31 89 TYR A N 1
ATOM 669 C CA . TYR A 1 89 ? -14.452 3.109 3.208 1.00 91.31 89 TYR A CA 1
ATOM 670 C C . TYR A 1 89 ? -14.992 1.707 2.929 1.00 91.31 89 TYR A C 1
ATOM 672 O O . TYR A 1 89 ? -15.430 1.422 1.812 1.00 91.31 89 TYR A O 1
ATOM 680 N N . ARG A 1 90 ? -14.944 0.822 3.922 1.00 87.06 90 ARG A N 1
ATOM 681 C CA . ARG A 1 90 ? -15.443 -0.549 3.813 1.00 87.06 90 ARG A CA 1
ATOM 682 C C . ARG A 1 90 ? -16.357 -0.855 4.987 1.00 87.06 90 ARG A C 1
ATOM 684 O O . ARG A 1 90 ? -15.958 -0.700 6.132 1.00 87.06 90 ARG A O 1
ATOM 691 N N . THR A 1 91 ? -17.554 -1.351 4.697 1.00 86.19 91 THR A N 1
ATOM 692 C CA . THR A 1 91 ? -18.432 -1.964 5.695 1.00 86.19 91 THR A CA 1
ATOM 693 C C . THR A 1 91 ? -18.353 -3.475 5.545 1.00 86.19 91 THR A C 1
ATOM 695 O O . THR A 1 91 ? -18.567 -4.007 4.457 1.00 86.19 91 THR A O 1
ATOM 698 N N . TYR A 1 92 ? -18.032 -4.166 6.629 1.00 79.94 92 TYR A N 1
ATOM 699 C CA . TYR A 1 92 ? -18.084 -5.615 6.713 1.00 79.94 92 TYR A CA 1
ATOM 700 C C . TYR A 1 92 ? -19.521 -6.025 7.048 1.00 79.94 92 TYR A C 1
ATOM 702 O O . TYR A 1 92 ? -20.075 -5.637 8.081 1.00 79.94 92 TYR A O 1
ATOM 710 N N . LEU A 1 93 ? -20.136 -6.784 6.141 1.00 75.88 93 LEU A N 1
ATOM 711 C CA . LEU A 1 93 ? -21.410 -7.452 6.382 1.00 75.88 93 LEU A CA 1
ATOM 712 C C . LEU A 1 93 ? -21.119 -8.614 7.340 1.00 75.88 93 LEU A C 1
ATOM 714 O O . LEU A 1 93 ? -20.571 -9.632 6.927 1.00 75.88 93 LEU A O 1
ATOM 718 N N . SER A 1 94 ? -21.354 -8.375 8.631 1.00 57.12 94 SER A N 1
ATOM 719 C CA . SER A 1 94 ? -21.311 -9.400 9.681 1.00 57.12 94 SER A CA 1
ATOM 720 C C . SER A 1 94 ? -22.259 -10.551 9.389 1.00 57.12 94 SER A C 1
ATOM 722 O O . SER A 1 94 ? -23.335 -10.280 8.814 1.00 57.12 94 SER A O 1
#

Secondary structure (DSSP, 8-state):
-HHHHHHHHHHHHHHHHTTS---SSSEEEEEEEGGGGGGTEEEEEEEEE-SSEEEEEEEEEE--EEEEEEETTEEEEEEE---EEEEEEEE---